Protein AF-A0AAV6L5E1-F1 (afdb_monomer_lite)

Secondary structure (DSSP, 8-state):
-----S-S------HHHHHHHHHHHHHHHHHHHHHHHHH--------GGGS--------

Radius of gyration: 25.81 Å; chains: 1; bounding box: 38×47×68 Å

Foldseek 3Di:
DDDDDDDDDDPPDDVVNVVVVVVVVCVVCVVVVVVCCVVPVDPDDDPCVPVDPDDDDDD

Organism: NCBI:txid479676

pLDDT: mean 70.36, std 16.22, range [41.47, 96.25]

Structure (mmCIF, N/CA/C/O backbone):
data_AF-A0AAV6L5E1-F1
#
_entry.id   AF-A0AAV6L5E1-F1
#
loop_
_atom_site.group_PDB
_atom_site.id
_a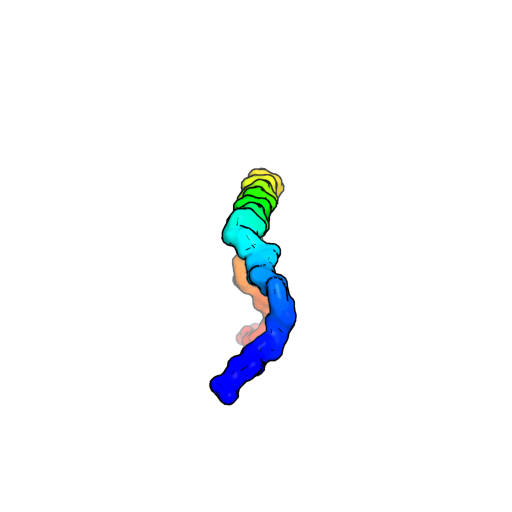tom_site.type_symbol
_atom_site.label_atom_id
_atom_site.label_alt_id
_atom_site.label_comp_id
_atom_site.label_asym_id
_atom_site.label_entity_id
_atom_site.label_seq_id
_atom_site.pdbx_PDB_ins_code
_atom_site.Cartn_x
_atom_site.Cartn_y
_atom_site.Cartn_z
_atom_site.occupancy
_atom_site.B_iso_or_equiv
_atom_site.auth_seq_id
_atom_site.auth_comp_id
_atom_site.auth_asym_id
_atom_site.auth_atom_id
_atom_site.pdbx_PDB_model_num
ATOM 1 N N . MET A 1 1 ? -21.931 -16.179 38.599 1.00 44.44 1 MET A N 1
ATOM 2 C CA . MET A 1 1 ? -21.197 -16.551 37.361 1.00 44.44 1 MET A CA 1
ATOM 3 C C . MET A 1 1 ? -21.435 -15.432 36.346 1.00 44.44 1 MET A C 1
ATOM 5 O O . MET A 1 1 ? -22.590 -15.145 36.102 1.00 44.44 1 MET A O 1
ATOM 9 N N . LYS A 1 2 ? -20.483 -14.697 35.765 1.00 52.50 2 LYS A N 1
ATOM 10 C CA . LYS A 1 2 ? -19.061 -14.927 35.480 1.00 52.50 2 LYS A CA 1
ATOM 11 C C . LYS A 1 2 ? -18.339 -13.570 35.595 1.00 52.50 2 LYS A C 1
ATOM 13 O O . LYS A 1 2 ? -18.677 -12.653 34.850 1.00 52.50 2 LYS A O 1
ATOM 18 N N . GLN A 1 3 ? -17.373 -13.429 36.504 1.00 59.00 3 GLN A N 1
ATOM 19 C CA . GLN A 1 3 ? -16.392 -12.344 36.396 1.00 59.00 3 GLN A CA 1
ATOM 20 C C . GLN A 1 3 ? -15.597 -12.602 35.114 1.00 59.00 3 GLN A C 1
ATOM 22 O O . GLN A 1 3 ? -14.966 -13.652 34.984 1.00 59.00 3 GLN A O 1
ATOM 27 N N . ARG A 1 4 ? -15.683 -11.697 34.134 1.00 65.50 4 ARG A N 1
ATOM 28 C CA . ARG A 1 4 ? -14.823 -11.775 32.952 1.00 65.50 4 ARG A CA 1
ATOM 29 C C . ARG A 1 4 ? -13.451 -11.238 33.342 1.00 65.50 4 ARG A C 1
ATOM 31 O O . ARG A 1 4 ? -13.307 -10.078 33.707 1.00 65.50 4 ARG A O 1
ATOM 38 N N . PHE A 1 5 ? -12.485 -12.141 33.325 1.00 57.84 5 PHE A N 1
ATOM 39 C CA . PHE A 1 5 ? -11.074 -11.907 33.587 1.00 57.84 5 PHE A CA 1
ATOM 40 C C . PHE A 1 5 ? -10.470 -11.038 32.463 1.00 57.84 5 PHE A C 1
ATOM 42 O O . PHE A 1 5 ? -10.726 -11.313 31.292 1.00 57.84 5 PHE A O 1
ATOM 49 N N . GLY A 1 6 ? -9.686 -10.008 32.814 1.00 63.28 6 GLY A N 1
ATOM 50 C CA . GLY A 1 6 ? -8.978 -9.112 31.879 1.00 63.28 6 GLY A CA 1
ATOM 51 C C . GLY A 1 6 ? -9.257 -7.628 32.155 1.00 63.28 6 GLY A C 1
ATOM 52 O O . GLY A 1 6 ? -10.241 -7.075 31.679 1.00 63.28 6 GLY A O 1
ATOM 53 N N . GLY A 1 7 ? -8.420 -6.998 32.981 1.00 58.25 7 GLY A N 1
ATOM 54 C CA . GLY A 1 7 ? -8.705 -5.735 33.665 1.00 58.25 7 GLY A CA 1
ATOM 55 C C . GLY A 1 7 ? -8.921 -4.501 32.782 1.00 58.25 7 GLY A C 1
ATOM 56 O O . GLY A 1 7 ? -8.032 -4.099 32.043 1.00 58.25 7 GLY A O 1
ATOM 57 N N . GLY A 1 8 ? -10.083 -3.861 32.956 1.00 60.97 8 GLY A N 1
ATOM 58 C CA . GLY A 1 8 ? -10.282 -2.405 33.083 1.00 60.97 8 GLY A CA 1
ATOM 59 C C . GLY A 1 8 ? -9.900 -1.457 31.940 1.00 60.97 8 GLY A C 1
ATOM 60 O O . GLY A 1 8 ? -10.305 -0.298 31.977 1.00 60.97 8 GLY A O 1
ATOM 61 N N . ARG A 1 9 ? -9.151 -1.888 30.927 1.00 62.53 9 ARG A N 1
ATOM 62 C CA . ARG A 1 9 ? -8.701 -1.034 29.830 1.00 62.53 9 ARG A CA 1
ATOM 63 C C . ARG A 1 9 ? -9.626 -1.251 28.640 1.00 62.53 9 ARG A C 1
ATOM 65 O O . ARG A 1 9 ? -9.660 -2.340 28.070 1.00 62.53 9 ARG A O 1
ATOM 72 N N . GLN A 1 10 ? -10.394 -0.215 28.287 1.00 65.38 10 GLN A N 1
ATOM 73 C CA . GLN A 1 10 ? -11.106 -0.157 27.006 1.00 65.38 10 GLN A CA 1
ATOM 74 C C . GLN A 1 10 ? -10.157 -0.612 25.891 1.00 65.38 10 GLN A C 1
ATOM 76 O O . GLN A 1 10 ? -8.965 -0.308 25.987 1.00 65.38 10 GLN A O 1
ATOM 81 N N . PRO A 1 11 ? -10.640 -1.316 24.850 1.00 61.53 11 PRO A N 1
ATOM 82 C CA . PRO A 1 11 ? -9.808 -1.652 23.704 1.00 61.53 11 PRO A CA 1
ATOM 83 C C . PRO A 1 11 ? -9.218 -0.352 23.143 1.00 61.53 11 PRO A C 1
ATOM 85 O O . PRO A 1 11 ? -9.884 0.402 22.442 1.00 61.53 11 PRO A O 1
ATOM 88 N N . THR A 1 12 ? -7.970 -0.052 23.514 1.00 61.88 12 THR A N 1
ATOM 89 C CA . THR A 1 12 ? -7.232 1.177 23.174 1.00 61.88 12 THR A CA 1
ATOM 90 C C . THR A 1 12 ? -6.735 1.143 21.727 1.00 61.88 12 THR A C 1
ATOM 92 O O . THR A 1 12 ? -5.615 1.539 21.429 1.00 61.88 12 THR A O 1
ATOM 95 N N . GLY A 1 13 ? -7.568 0.640 20.823 1.00 60.94 13 GLY A N 1
ATOM 96 C CA . GLY A 1 13 ? -7.447 0.849 19.393 1.00 60.94 13 GLY A CA 1
ATOM 97 C C . GLY A 1 13 ? -8.643 1.682 18.981 1.00 60.94 13 GLY A C 1
ATOM 98 O O . GLY A 1 13 ? -9.690 1.131 18.651 1.00 60.94 13 GLY A O 1
ATOM 99 N N . THR A 1 14 ? -8.529 3.010 19.038 1.00 66.50 14 THR A N 1
ATOM 100 C CA . THR A 1 14 ? -9.508 3.848 18.344 1.00 66.50 14 THR A CA 1
ATOM 101 C C . THR A 1 14 ? -9.512 3.413 16.874 1.00 66.50 14 THR A C 1
ATOM 103 O O . THR A 1 14 ? -8.437 3.148 16.326 1.00 66.50 14 THR A O 1
ATOM 106 N N . PRO A 1 15 ? -10.675 3.320 16.204 1.00 63.81 15 PRO A N 1
ATOM 107 C CA . PRO A 1 15 ? -10.745 2.854 14.814 1.00 63.81 15 PRO A CA 1
ATOM 108 C C . PRO A 1 15 ? -9.829 3.658 13.872 1.00 63.81 15 PRO A C 1
ATOM 110 O O . PRO A 1 15 ? -9.377 3.134 12.858 1.00 63.81 15 PRO A O 1
ATOM 113 N N . SER A 1 16 ? -9.481 4.893 14.253 1.00 69.81 16 SER A N 1
ATOM 114 C CA . SER A 1 16 ? -8.514 5.758 13.574 1.00 69.81 16 SER A CA 1
ATOM 115 C C . SER A 1 16 ? -7.096 5.187 13.466 1.00 69.81 16 SER A C 1
ATOM 117 O O . SER A 1 16 ? -6.425 5.473 12.480 1.00 69.81 16 SER A O 1
ATOM 119 N N . MET A 1 17 ? -6.632 4.383 14.429 1.00 74.69 17 MET A N 1
ATOM 120 C CA . MET A 1 17 ? -5.261 3.847 14.435 1.00 74.69 17 MET A CA 1
ATOM 121 C C . MET A 1 17 ? -5.110 2.691 13.436 1.00 74.69 17 MET A C 1
ATOM 123 O O . MET A 1 17 ? -4.146 2.618 12.683 1.00 74.69 17 MET A O 1
ATOM 127 N N . ALA A 1 18 ? -6.116 1.816 13.356 1.00 83.12 18 ALA A N 1
ATOM 128 C CA . ALA A 1 18 ? -6.150 0.774 12.331 1.00 83.12 18 ALA A CA 1
ATOM 129 C C . ALA A 1 18 ? -6.287 1.383 10.926 1.00 83.12 18 ALA A C 1
ATOM 131 O O . ALA A 1 18 ? -5.590 0.971 10.000 1.00 83.12 18 ALA A O 1
ATOM 132 N N . TRP A 1 19 ? -7.138 2.403 10.776 1.00 86.25 19 TRP A N 1
ATOM 133 C CA . TRP A 1 19 ? -7.330 3.089 9.499 1.00 86.25 19 TRP A CA 1
ATOM 134 C C . TRP A 1 19 ? -6.075 3.823 9.022 1.00 86.25 19 TRP A C 1
ATOM 136 O O . TRP A 1 19 ? -5.736 3.729 7.843 1.00 86.25 19 TRP A O 1
ATOM 146 N N . SER A 1 20 ? -5.349 4.507 9.914 1.00 88.69 20 SER A N 1
ATOM 147 C CA . SER A 1 20 ? -4.095 5.168 9.539 1.00 88.69 20 SER A CA 1
ATOM 148 C C . SER A 1 20 ? -3.036 4.156 9.104 1.00 88.69 20 SER A C 1
ATOM 150 O O . SER A 1 20 ? -2.373 4.379 8.094 1.00 88.69 20 SER A O 1
ATOM 152 N N . CYS A 1 21 ? -2.931 3.010 9.783 1.00 90.25 21 CYS A N 1
ATOM 153 C CA . CYS A 1 21 ? -2.033 1.928 9.380 1.00 90.25 21 CYS A CA 1
ATOM 154 C C . CYS A 1 21 ? -2.349 1.404 7.974 1.00 90.25 21 CYS A C 1
ATOM 156 O O . CYS A 1 21 ? -1.435 1.251 7.165 1.00 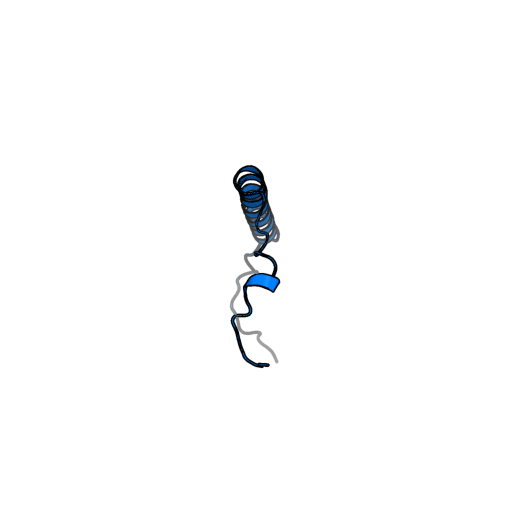90.25 21 CYS A O 1
ATOM 158 N N . VAL A 1 22 ? -3.626 1.178 7.648 1.00 94.12 22 VAL A N 1
ATOM 159 C CA . VAL A 1 22 ? -4.026 0.743 6.298 1.00 94.12 22 VAL A CA 1
ATOM 160 C C . VAL A 1 22 ? -3.643 1.792 5.255 1.00 94.12 22 VAL A C 1
ATOM 162 O O . VAL A 1 22 ? -3.031 1.447 4.246 1.00 94.1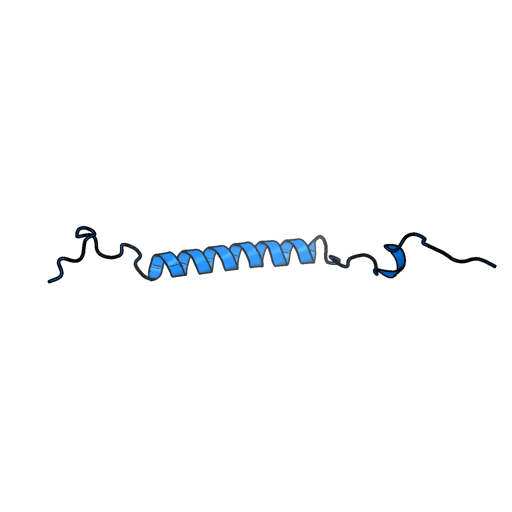2 22 VAL A O 1
ATOM 165 N N . VAL A 1 23 ? -3.937 3.072 5.506 1.00 93.19 23 VAL A N 1
ATOM 166 C CA . VAL A 1 23 ? -3.595 4.166 4.580 1.00 93.19 23 VAL A CA 1
ATOM 167 C C . VAL A 1 23 ? -2.085 4.255 4.358 1.00 93.19 23 VAL A C 1
ATOM 169 O O . VAL A 1 23 ? -1.648 4.397 3.216 1.00 93.19 23 VAL A O 1
ATOM 172 N N . VAL A 1 24 ? -1.280 4.119 5.417 1.00 95.62 24 VAL A N 1
ATOM 173 C CA . VAL A 1 24 ? 0.188 4.117 5.323 1.00 95.62 24 VAL A CA 1
ATOM 174 C C . VAL A 1 24 ? 0.679 2.942 4.480 1.00 95.62 24 VAL A C 1
ATOM 176 O O . VAL A 1 24 ? 1.450 3.153 3.546 1.00 95.62 24 VAL A O 1
ATOM 179 N N . ILE A 1 25 ? 0.208 1.723 4.752 1.00 96.25 25 ILE A N 1
ATOM 180 C CA . ILE A 1 25 ? 0.617 0.521 4.010 1.00 96.25 25 ILE A CA 1
ATOM 181 C C . ILE A 1 25 ? 0.264 0.667 2.528 1.00 96.25 25 ILE A C 1
ATOM 183 O O . ILE A 1 25 ? 1.130 0.498 1.675 1.00 96.25 25 ILE A O 1
ATOM 187 N N . VAL A 1 26 ? -0.977 1.043 2.212 1.00 96.25 26 VAL A N 1
ATOM 188 C CA . VAL A 1 26 ? -1.427 1.222 0.823 1.00 96.25 26 VAL A CA 1
ATOM 189 C C . VAL A 1 26 ? -0.617 2.309 0.113 1.00 96.25 26 VAL A C 1
ATOM 191 O O . VAL A 1 26 ? -0.225 2.118 -1.037 1.00 96.25 26 VAL A O 1
ATOM 194 N N . SER A 1 27 ? -0.306 3.415 0.795 1.00 94.88 27 SER A N 1
ATOM 195 C CA . SER A 1 27 ? 0.502 4.500 0.224 1.00 94.88 27 SER A CA 1
ATOM 196 C C . SER A 1 27 ? 1.935 4.050 -0.072 1.00 94.88 27 SER A C 1
ATOM 198 O O . SER A 1 27 ? 2.447 4.315 -1.159 1.00 94.88 27 SER A O 1
ATOM 200 N N . LEU A 1 28 ? 2.568 3.326 0.858 1.00 94.75 28 LEU A N 1
ATOM 201 C CA . LEU A 1 28 ? 3.922 2.795 0.684 1.00 94.75 28 LEU A CA 1
ATOM 202 C C . LEU A 1 28 ? 3.984 1.740 -0.430 1.00 94.75 28 LEU A C 1
ATOM 204 O O . LEU A 1 28 ? 4.868 1.812 -1.284 1.00 94.75 28 LEU A O 1
ATOM 208 N N . LEU A 1 29 ? 3.032 0.798 -0.463 1.00 93.44 29 LEU A N 1
ATOM 209 C CA . LEU A 1 29 ? 2.947 -0.225 -1.511 1.00 93.44 29 LEU A CA 1
ATOM 210 C C . LEU A 1 29 ? 2.697 0.403 -2.882 1.00 93.44 29 LEU A C 1
ATOM 212 O O . LEU A 1 29 ? 3.359 0.032 -3.845 1.00 93.44 29 LEU A O 1
ATOM 216 N N . SER A 1 30 ? 1.773 1.361 -2.978 1.00 93.00 30 SER A N 1
ATOM 217 C CA . SER A 1 30 ? 1.468 2.048 -4.236 1.00 93.00 30 SER A CA 1
ATOM 218 C C . SER A 1 30 ? 2.655 2.880 -4.731 1.00 93.00 30 SER A C 1
ATOM 220 O O . SER A 1 30 ? 3.028 2.786 -5.898 1.00 93.00 30 SER A O 1
ATOM 222 N N . GLY A 1 31 ? 3.329 3.618 -3.842 1.00 92.56 31 GLY A N 1
ATOM 223 C CA . GLY A 1 31 ? 4.533 4.379 -4.189 1.00 92.56 31 GLY A CA 1
ATOM 224 C C . GLY A 1 31 ? 5.666 3.483 -4.698 1.00 92.56 31 GLY A C 1
ATOM 225 O O . GLY A 1 31 ? 6.213 3.726 -5.774 1.00 92.56 31 GLY A O 1
ATOM 226 N N . ALA A 1 32 ? 5.960 2.392 -3.985 1.00 88.56 32 ALA A N 1
ATOM 227 C CA . ALA A 1 32 ? 6.904 1.377 -4.454 1.00 88.56 32 ALA A CA 1
ATOM 228 C C . ALA A 1 32 ? 6.424 0.707 -5.751 1.00 88.56 32 ALA A C 1
ATOM 230 O O . ALA A 1 32 ? 7.247 0.309 -6.578 1.00 88.56 32 ALA A O 1
ATOM 231 N N . SER A 1 33 ? 5.102 0.612 -5.949 1.00 86.75 33 SER A N 1
ATOM 232 C CA . SER A 1 33 ? 4.497 0.047 -7.150 1.00 86.75 33 SER A CA 1
ATOM 233 C C . SER A 1 33 ? 4.829 0.863 -8.400 1.00 86.75 33 SER A C 1
ATOM 235 O O . SER A 1 33 ? 5.322 0.369 -9.413 1.00 86.75 33 SER A O 1
ATOM 237 N N . VAL A 1 34 ? 4.587 2.165 -8.301 1.00 87.94 34 VAL A N 1
ATOM 238 C CA . VAL A 1 34 ? 4.809 3.110 -9.394 1.00 87.94 34 VAL A CA 1
ATOM 239 C C . VAL A 1 34 ? 6.298 3.220 -9.715 1.00 87.94 34 VAL A C 1
ATOM 241 O O . VAL A 1 34 ? 6.681 3.120 -10.879 1.00 87.94 34 VAL A O 1
ATOM 244 N N . VAL A 1 35 ? 7.151 3.356 -8.695 1.00 86.75 35 VAL A N 1
ATOM 245 C CA . VAL A 1 35 ? 8.602 3.460 -8.902 1.00 86.75 35 VAL A CA 1
ATOM 246 C C . VAL A 1 35 ? 9.160 2.182 -9.535 1.00 86.75 35 VAL A C 1
ATOM 248 O O . VAL A 1 35 ? 9.933 2.282 -10.488 1.00 86.75 35 VAL A O 1
ATOM 251 N N . HIS A 1 36 ? 8.752 0.985 -9.089 1.00 82.06 36 HIS A N 1
ATOM 252 C CA . HIS A 1 36 ? 9.257 -0.242 -9.714 1.00 82.06 36 HIS A CA 1
ATOM 253 C C . HIS A 1 36 ? 8.765 -0.404 -11.151 1.00 82.06 36 HIS A C 1
ATOM 255 O O . HIS A 1 36 ? 9.540 -0.848 -11.987 1.00 82.06 36 HIS A O 1
ATOM 261 N N . ASN A 1 37 ? 7.525 -0.023 -11.465 1.00 76.06 37 ASN A N 1
ATOM 262 C CA . ASN A 1 37 ? 7.004 -0.137 -12.826 1.00 76.06 37 ASN A CA 1
ATOM 263 C C . ASN A 1 37 ? 7.676 0.851 -13.788 1.00 76.06 37 ASN A C 1
ATOM 265 O O . ASN A 1 37 ? 7.907 0.505 -14.940 1.00 76.06 37 ASN A O 1
ATOM 269 N N . ILE A 1 38 ? 8.039 2.055 -13.329 1.00 81.88 38 ILE A N 1
ATOM 270 C CA . ILE A 1 38 ? 8.754 3.041 -14.158 1.00 81.88 38 ILE A CA 1
ATOM 271 C C . ILE A 1 38 ? 10.204 2.606 -14.403 1.00 81.88 38 ILE A C 1
ATOM 273 O O . ILE A 1 38 ? 10.693 2.698 -15.526 1.00 81.88 38 ILE A O 1
ATOM 277 N N . PHE A 1 39 ? 10.898 2.124 -13.369 1.00 72.69 39 PHE A N 1
ATOM 278 C CA . PHE A 1 39 ? 12.319 1.771 -13.477 1.00 72.69 39 PHE A CA 1
ATOM 279 C C . PHE A 1 39 ? 12.571 0.331 -13.945 1.00 72.69 39 PHE A C 1
ATOM 281 O O . PHE A 1 39 ? 13.645 0.035 -14.468 1.00 72.69 39 PHE A O 1
ATOM 288 N N . LYS A 1 40 ? 11.609 -0.578 -13.770 1.00 69.31 40 LYS A N 1
ATOM 289 C CA . LYS A 1 40 ? 11.701 -1.988 -14.168 1.00 69.31 40 LYS A CA 1
ATOM 290 C C . LYS A 1 40 ? 10.310 -2.547 -14.532 1.00 69.31 40 LYS A C 1
ATOM 292 O O . LYS A 1 40 ? 9.754 -3.354 -13.788 1.00 69.31 40 LYS A O 1
ATOM 297 N N . PRO A 1 41 ? 9.764 -2.169 -15.703 1.00 69.56 41 PRO A N 1
ATOM 298 C CA . PRO A 1 41 ? 8.402 -2.526 -16.128 1.00 69.56 41 PRO A CA 1
ATOM 299 C C . PRO A 1 41 ? 8.190 -4.017 -16.429 1.00 69.56 41 PRO A C 1
ATOM 301 O O . PRO A 1 41 ? 7.056 -4.464 -16.562 1.00 69.56 41 PRO A O 1
ATOM 304 N N . SER A 1 42 ? 9.257 -4.807 -16.564 1.00 67.94 42 SER A N 1
ATOM 305 C CA . SER A 1 42 ? 9.170 -6.250 -16.808 1.00 67.94 42 SER A CA 1
ATOM 306 C C . SER A 1 42 ? 9.607 -7.038 -15.577 1.00 67.94 42 SER A C 1
ATOM 308 O O . SER A 1 42 ? 10.780 -7.363 -15.398 1.00 67.94 42 SER A O 1
ATOM 310 N N . LEU A 1 43 ? 8.620 -7.374 -14.747 1.00 65.25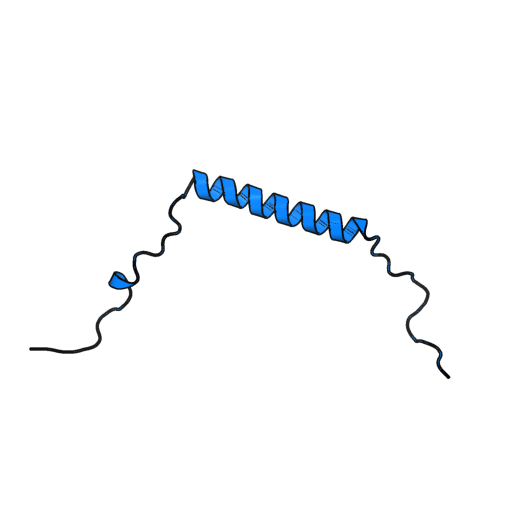 43 LEU A N 1
ATOM 311 C CA . LEU A 1 43 ? 8.647 -8.504 -13.809 1.00 65.25 43 LEU A CA 1
ATOM 312 C C . LEU A 1 43 ? 8.083 -9.769 -14.476 1.00 65.25 43 LEU A C 1
ATOM 314 O O . LEU A 1 43 ? 7.511 -10.642 -13.830 1.00 65.25 43 LEU A O 1
ATOM 318 N N . THR A 1 44 ? 8.218 -9.865 -15.797 1.00 68.88 44 THR A N 1
ATOM 319 C CA . THR A 1 44 ? 7.952 -11.101 -16.516 1.00 68.88 44 THR A CA 1
ATOM 320 C C . THR A 1 44 ? 9.027 -12.091 -16.109 1.00 68.88 44 THR A C 1
ATOM 322 O O . THR A 1 44 ? 10.211 -11.885 -16.390 1.00 68.88 44 THR A O 1
ATOM 325 N N . LEU A 1 45 ? 8.618 -13.166 -15.439 1.00 67.94 45 LEU A N 1
ATOM 326 C CA . LEU A 1 45 ? 9.441 -14.364 -15.413 1.00 67.94 45 LEU A CA 1
ATOM 327 C C . LEU A 1 45 ? 9.738 -14.707 -16.883 1.00 67.94 45 LEU A C 1
ATOM 329 O O . LEU A 1 45 ? 8.806 -14.645 -17.695 1.00 67.94 45 LEU A O 1
ATOM 333 N N . PRO A 1 46 ? 10.996 -14.996 -17.265 1.00 68.00 46 PRO A N 1
ATOM 334 C CA . PRO A 1 46 ? 11.243 -15.573 -18.580 1.00 68.00 46 PRO A CA 1
ATOM 335 C C . PRO A 1 46 ? 10.276 -16.747 -18.741 1.00 68.00 46 PRO A C 1
ATOM 337 O O . PRO A 1 46 ? 10.070 -17.495 -17.781 1.00 68.00 46 PRO A O 1
ATOM 340 N N . SER A 1 47 ? 9.616 -16.830 -19.902 1.00 61.84 47 SER A N 1
ATOM 341 C CA . SER A 1 47 ? 8.630 -17.876 -20.182 1.00 61.84 47 SER A CA 1
ATOM 342 C C . SER A 1 47 ? 9.169 -19.213 -19.672 1.00 61.84 47 SER A C 1
ATOM 344 O O . SER A 1 47 ? 10.328 -19.545 -19.937 1.00 61.84 47 SER A O 1
ATOM 346 N N . LEU A 1 48 ? 8.357 -19.959 -18.914 1.00 59.09 48 LEU A N 1
ATOM 347 C CA . LEU A 1 48 ? 8.733 -21.248 -18.311 1.00 59.09 48 LEU A CA 1
ATOM 348 C C . LEU A 1 48 ? 9.262 -22.253 -19.357 1.00 59.09 48 LEU A C 1
ATOM 350 O O . LEU A 1 48 ? 9.880 -23.248 -19.003 1.00 59.09 48 LEU A O 1
ATOM 354 N N . GLU A 1 49 ? 9.087 -21.962 -20.644 1.00 56.31 49 GLU A N 1
ATOM 355 C CA . GLU A 1 49 ? 9.709 -22.649 -21.775 1.00 56.31 49 GLU A CA 1
ATOM 356 C C . GLU A 1 49 ? 11.247 -22.737 -21.704 1.00 56.31 49 GLU A C 1
ATOM 358 O O . GLU A 1 49 ? 11.833 -23.606 -22.338 1.00 56.31 49 GLU A O 1
ATOM 363 N N . GLY A 1 50 ? 11.914 -21.881 -20.917 1.00 55.78 50 GLY A N 1
ATOM 364 C CA . GLY A 1 50 ? 13.367 -21.937 -20.695 1.00 55.78 50 GLY A CA 1
AT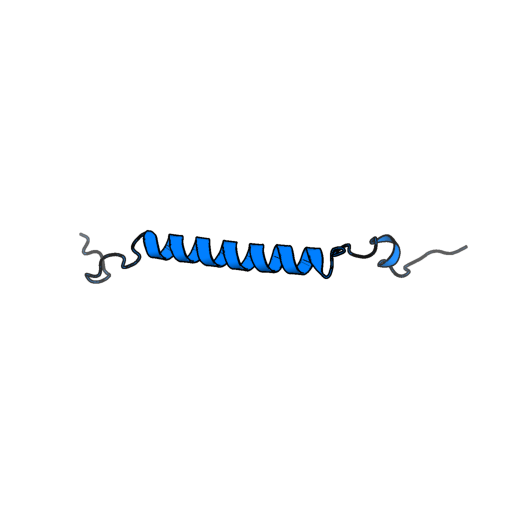OM 365 C C . GLY A 1 50 ? 13.813 -22.475 -19.329 1.00 55.78 50 GLY A C 1
ATOM 366 O O . GLY A 1 50 ? 15.014 -22.549 -19.080 1.00 55.78 50 GLY A O 1
ATOM 367 N N . ALA A 1 51 ? 12.884 -22.809 -18.424 1.00 54.12 51 ALA A N 1
ATOM 368 C CA . ALA A 1 51 ? 13.192 -23.184 -17.035 1.00 54.12 51 ALA A CA 1
ATOM 369 C C . ALA A 1 51 ? 12.917 -24.663 -16.706 1.00 54.12 51 ALA A C 1
ATOM 371 O O . ALA A 1 51 ? 13.05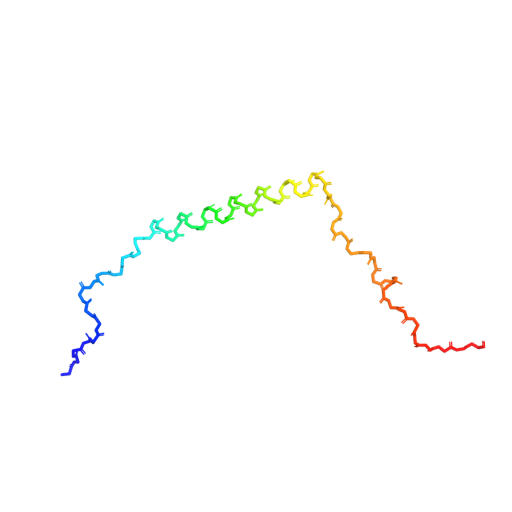1 -25.063 -15.550 1.00 54.12 51 ALA A O 1
ATOM 372 N N . HIS A 1 52 ? 12.578 -25.484 -17.705 1.00 46.22 52 HIS A N 1
ATOM 373 C CA . HIS A 1 52 ? 12.635 -26.938 -17.589 1.00 46.22 52 HIS A CA 1
ATOM 374 C C . HIS A 1 52 ? 13.871 -27.437 -18.340 1.00 46.22 52 HIS A C 1
ATOM 376 O O . HIS A 1 52 ? 13.831 -27.724 -19.533 1.00 46.22 52 HIS A O 1
ATOM 382 N N . GLY A 1 53 ? 14.995 -27.511 -17.627 1.00 52.84 53 GLY A N 1
ATOM 383 C CA . GLY A 1 53 ? 16.115 -28.328 -18.071 1.00 52.84 53 GLY A CA 1
ATOM 384 C C . GLY A 1 53 ? 15.651 -29.775 -18.248 1.00 52.84 53 GLY A C 1
ATOM 385 O O . GLY A 1 53 ? 14.908 -30.298 -17.418 1.00 52.84 53 GLY A O 1
ATOM 386 N N . ASP A 1 54 ? 16.030 -30.338 -19.388 1.00 55.44 54 ASP A N 1
ATOM 387 C CA . ASP A 1 54 ? 16.358 -31.739 -19.639 1.00 55.44 54 ASP A CA 1
ATOM 388 C C . ASP A 1 54 ? 15.876 -32.769 -18.600 1.00 55.44 54 ASP A C 1
ATOM 390 O O . ASP A 1 54 ? 16.429 -32.890 -17.511 1.00 55.44 54 ASP A O 1
ATOM 394 N N . HIS A 1 55 ? 14.874 -33.561 -18.985 1.00 48.88 55 HIS A N 1
ATOM 395 C CA . HIS A 1 55 ? 14.767 -34.959 -18.571 1.00 48.88 55 HIS A CA 1
ATOM 396 C C . HIS A 1 55 ? 13.997 -35.760 -19.639 1.00 48.88 55 HIS A C 1
ATOM 398 O O . HIS A 1 55 ? 12.792 -35.976 -19.541 1.00 48.88 55 HIS A O 1
ATOM 404 N N . GLY A 1 56 ? 14.743 -36.229 -20.646 1.00 50.16 56 GLY A N 1
ATOM 405 C CA . GLY A 1 56 ? 14.536 -37.527 -21.303 1.00 50.16 56 GLY A CA 1
ATOM 406 C C . GLY A 1 56 ? 13.535 -37.625 -22.462 1.00 50.16 56 GLY A C 1
ATOM 407 O O . GLY A 1 56 ? 12.343 -37.819 -22.240 1.00 50.16 56 GLY A O 1
ATOM 408 N N . LYS A 1 57 ? 14.045 -37.713 -23.699 1.00 44.16 57 LYS A N 1
ATOM 409 C CA . LYS A 1 57 ? 14.252 -38.984 -24.438 1.00 44.16 57 LYS A CA 1
ATOM 410 C C . LYS A 1 57 ? 14.724 -38.730 -25.882 1.00 44.16 57 LYS A C 1
ATOM 412 O O . LYS A 1 57 ? 14.175 -37.880 -26.570 1.00 44.16 57 LYS A O 1
ATOM 417 N N . GLU A 1 58 ? 15.726 -39.527 -26.260 1.00 41.47 58 GLU A N 1
ATOM 418 C CA . GLU A 1 58 ? 16.304 -39.838 -27.586 1.00 41.47 58 GLU A CA 1
ATOM 419 C C . GLU A 1 58 ? 15.321 -39.889 -28.774 1.00 41.47 58 GLU A C 1
ATOM 421 O O . GLU A 1 58 ? 14.118 -40.107 -28.589 1.00 41.47 58 GLU A O 1
ATOM 426 N N . PRO A 1 59 ? 15.843 -39.729 -30.004 1.00 44.16 59 PRO A N 1
ATOM 427 C CA . PRO A 1 59 ? 16.336 -40.885 -30.781 1.00 44.16 59 PRO A CA 1
ATOM 428 C C . PRO A 1 59 ? 17.850 -40.920 -31.035 1.00 44.16 59 PRO A C 1
ATOM 430 O O . PRO A 1 59 ? 18.490 -39.844 -31.018 1.00 44.16 59 PRO A O 1
#

InterPro domains:
  IPR027858 Protein BRAWNIN [PF14990] (11-49)
  IPR027858 Protein BRAWNIN [PTHR28492] (1-56)

Sequence (59 aa):
MKQRFGGGRQPTGTPSMAWSCVVVIVSLLSGASVVHNIFKPSLTLPSLEGAHGDHGKEP